Protein AF-D8EWU4-F1 (afdb_monomer_lite)

Foldseek 3Di:
DDDDDPPPDPPPQDEAEFDFDKDKDKDFADPDDDDPPDDDDGPDIDIDIDTPRVVVVVVVVVVVHDYHD

Structure (mmCIF, N/CA/C/O backbone):
data_AF-D8EWU4-F1
#
_entry.id   AF-D8EWU4-F1
#
loop_
_atom_site.group_PDB
_atom_site.id
_atom_site.type_symbol
_atom_site.label_atom_id
_atom_site.label_alt_id
_atom_site.label_comp_id
_atom_site.label_asym_id
_atom_site.label_entity_id
_atom_site.label_seq_id
_atom_site.pdbx_PDB_ins_code
_atom_site.Cartn_x
_atom_site.Cartn_y
_atom_site.Cartn_z
_atom_site.occupancy
_atom_site.B_iso_or_equiv
_atom_site.auth_seq_id
_atom_site.auth_comp_id
_atom_site.auth_asym_id
_atom_site.auth_atom_id
_atom_site.pdbx_PDB_model_num
ATOM 1 N N . MET A 1 1 ? -40.461 -11.325 45.286 1.00 47.91 1 MET A N 1
ATOM 2 C CA . MET A 1 1 ? -39.476 -11.963 44.388 1.00 47.91 1 MET A CA 1
ATOM 3 C C . MET A 1 1 ? -40.010 -11.919 42.965 1.00 47.91 1 MET A C 1
ATOM 5 O O . MET A 1 1 ? -40.858 -12.726 42.624 1.00 47.91 1 MET A O 1
ATOM 9 N N . SER A 1 2 ? -39.548 -10.973 42.152 1.00 42.97 2 SER A N 1
ATOM 10 C CA . SER A 1 2 ? -39.568 -11.101 40.689 1.00 42.97 2 SER A CA 1
ATOM 11 C C . SER A 1 2 ? -38.475 -10.192 40.139 1.00 42.97 2 SER A C 1
ATOM 13 O O . SER A 1 2 ? -38.474 -8.994 40.421 1.00 42.97 2 SER A O 1
ATOM 15 N N . SER A 1 3 ? -37.507 -10.814 39.471 1.00 47.72 3 SER A N 1
ATOM 16 C CA . SER A 1 3 ? -36.227 -10.257 39.043 1.00 47.72 3 SER A CA 1
ATOM 17 C C . SER A 1 3 ? -36.329 -8.882 38.397 1.00 47.72 3 SER A C 1
ATOM 19 O O . SER A 1 3 ? -37.136 -8.651 37.498 1.00 47.72 3 SER A O 1
ATOM 21 N N . LEU A 1 4 ? -35.434 -7.999 38.840 1.00 54.75 4 LEU A N 1
ATOM 22 C CA . LEU A 1 4 ? -35.080 -6.761 38.166 1.00 54.75 4 LEU A CA 1
ATOM 23 C C . LEU A 1 4 ? -34.708 -7.075 36.712 1.00 54.75 4 LEU A C 1
ATOM 25 O O . LEU A 1 4 ? -33.811 -7.868 36.441 1.00 54.75 4 LEU A O 1
ATOM 29 N N . ASN A 1 5 ? -35.437 -6.448 35.797 1.00 54.25 5 ASN A N 1
ATOM 30 C CA . ASN A 1 5 ? -35.169 -6.421 34.372 1.00 54.25 5 ASN A CA 1
ATOM 31 C C . ASN A 1 5 ? -33.841 -5.679 34.141 1.00 54.25 5 ASN A C 1
ATOM 33 O O . ASN A 1 5 ? -33.815 -4.448 34.077 1.00 54.25 5 ASN A O 1
ATOM 37 N N . THR A 1 6 ? -32.732 -6.415 34.078 1.00 56.62 6 THR A N 1
ATOM 38 C CA . THR A 1 6 ? -31.429 -5.906 33.645 1.00 56.62 6 THR A CA 1
ATOM 39 C C . THR A 1 6 ? -31.521 -5.591 32.156 1.00 56.62 6 THR A C 1
ATOM 41 O O . THR A 1 6 ? -31.181 -6.399 31.301 1.00 56.62 6 THR A O 1
ATOM 44 N N . ARG A 1 7 ? -32.025 -4.398 31.828 1.00 57.62 7 ARG A N 1
ATOM 45 C CA . ARG A 1 7 ? -31.800 -3.806 30.509 1.00 57.62 7 ARG A CA 1
ATOM 46 C C . ARG A 1 7 ? -30.292 -3.626 30.363 1.00 57.62 7 ARG A C 1
ATOM 48 O O . ARG A 1 7 ? -29.716 -2.759 31.021 1.00 57.62 7 ARG A O 1
ATOM 55 N N . GLU A 1 8 ? -29.657 -4.471 29.558 1.00 61.75 8 GLU A N 1
AT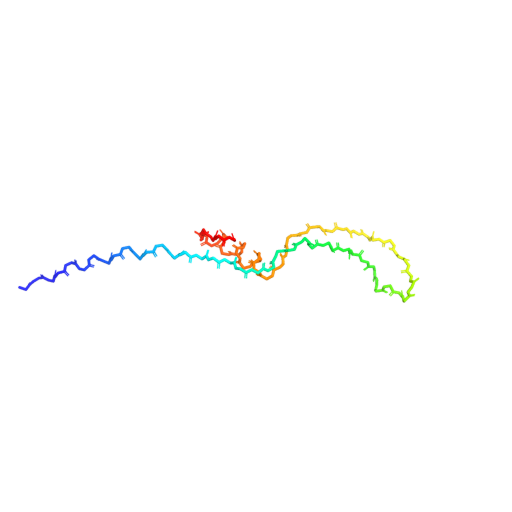OM 56 C CA . GLU A 1 8 ? -28.278 -4.264 29.126 1.00 61.75 8 GLU A CA 1
ATOM 57 C C . GLU A 1 8 ? -28.174 -2.848 28.545 1.00 61.75 8 GLU A C 1
ATOM 59 O O . GLU A 1 8 ? -28.951 -2.459 27.667 1.00 61.75 8 GLU A O 1
ATOM 64 N N . LYS A 1 9 ? -27.272 -2.029 29.100 1.00 58.53 9 LYS A N 1
ATOM 65 C CA . LYS A 1 9 ? -26.958 -0.720 28.519 1.00 58.53 9 LYS A CA 1
ATOM 66 C C . LYS A 1 9 ? -26.489 -0.960 27.081 1.00 58.53 9 LYS A C 1
ATOM 68 O O . LYS A 1 9 ? -25.653 -1.844 26.896 1.00 58.53 9 LYS A O 1
ATOM 73 N N . PRO A 1 10 ? -26.936 -0.167 26.090 1.00 50.38 10 PRO A N 1
ATOM 74 C CA . PRO A 1 10 ? -26.267 -0.143 24.800 1.00 50.38 10 PRO A CA 1
ATOM 75 C C . PRO A 1 10 ? -24.794 0.157 25.079 1.00 50.38 10 PRO A C 1
ATOM 77 O O . PRO A 1 10 ? -24.489 1.177 25.701 1.00 50.38 10 PRO A O 1
ATOM 80 N N . SER A 1 11 ? -23.902 -0.766 24.721 1.00 61.72 11 SER A N 1
ATOM 81 C CA . SER A 1 11 ? -22.465 -0.542 24.842 1.00 61.72 11 SER A CA 1
ATOM 82 C C . SER A 1 11 ? -22.134 0.759 24.119 1.00 61.72 11 SER A C 1
ATOM 84 O O . SER A 1 11 ? -22.583 0.944 22.983 1.00 61.72 11 SER A O 1
ATOM 86 N N . GLU A 1 12 ? -21.390 1.660 24.761 1.00 66.00 12 GLU A N 1
ATOM 87 C CA . GLU A 1 12 ? -20.878 2.856 24.092 1.00 66.00 12 GLU A CA 1
ATOM 88 C C . GLU A 1 12 ? -20.260 2.459 22.748 1.00 66.00 12 GLU A C 1
ATOM 90 O O . GLU A 1 12 ? -19.540 1.462 22.648 1.00 66.00 12 GLU A O 1
ATOM 95 N N . SER A 1 13 ? -20.590 3.204 21.693 1.00 74.38 13 SER A N 1
ATOM 96 C CA . SER A 1 13 ? -20.042 2.957 20.364 1.00 74.38 13 SER A CA 1
ATOM 97 C C . SER A 1 13 ? -18.517 2.990 20.441 1.00 74.38 13 SER A C 1
ATOM 99 O O . SER A 1 13 ? -17.948 4.023 20.797 1.00 74.38 13 SER A O 1
ATOM 101 N N . VAL A 1 14 ? -17.855 1.880 20.108 1.00 84.12 14 VAL A N 1
ATOM 102 C CA . VAL A 1 14 ? -16.391 1.805 20.116 1.00 84.12 14 VAL A CA 1
ATOM 103 C C . VAL A 1 14 ? -15.838 2.789 19.087 1.00 84.12 14 VAL A C 1
ATOM 105 O O . VAL A 1 14 ? -16.076 2.651 17.885 1.00 84.12 14 VAL A O 1
ATOM 108 N N . LEU A 1 15 ? -15.094 3.789 19.560 1.00 89.69 15 LEU A N 1
ATOM 109 C CA . LEU A 1 15 ? -14.346 4.700 18.704 1.00 89.69 15 LEU A CA 1
ATOM 110 C C . LEU A 1 15 ? -13.004 4.060 18.348 1.00 89.69 15 LEU A C 1
ATOM 112 O O . LEU A 1 15 ? -12.184 3.807 19.228 1.00 89.69 15 LEU A O 1
ATOM 116 N N . VAL A 1 16 ? -12.763 3.844 17.056 1.00 94.44 16 VAL A N 1
ATOM 117 C CA . VAL A 1 16 ? -11.457 3.405 16.554 1.00 94.44 16 VAL A CA 1
ATOM 118 C C . VAL A 1 16 ? -10.752 4.579 15.888 1.00 94.44 16 VAL A C 1
ATOM 120 O O . VAL A 1 16 ? -11.291 5.180 14.959 1.00 94.44 16 VAL A O 1
ATOM 123 N N . VAL A 1 17 ? -9.543 4.885 16.356 1.00 95.69 17 VAL A N 1
ATOM 124 C CA . VAL A 1 17 ? -8.655 5.893 15.766 1.00 95.69 17 VAL A CA 1
ATOM 125 C C . VAL A 1 17 ? -7.408 5.185 15.249 1.00 95.69 17 VAL A C 1
ATOM 127 O O . VAL A 1 17 ? -6.774 4.441 15.996 1.00 95.69 17 VAL A O 1
ATOM 130 N N . GLY A 1 18 ? -7.071 5.381 13.977 1.00 94.56 18 GLY A N 1
ATOM 131 C CA . GLY A 1 18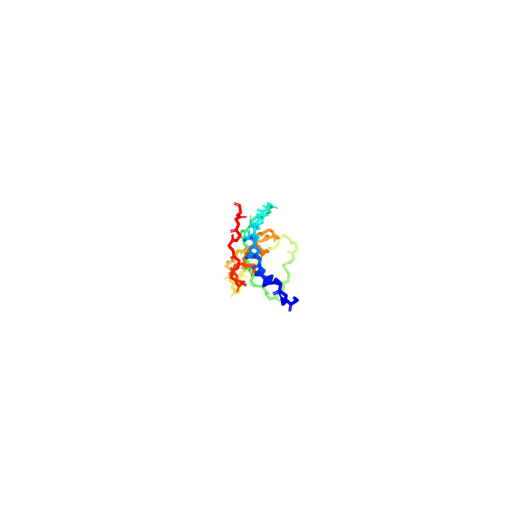 ? -5.853 4.838 13.382 1.00 94.56 18 GLY A CA 1
ATOM 132 C C . GLY A 1 18 ? -4.797 5.918 13.225 1.00 94.56 18 GLY A C 1
ATOM 133 O O . GLY A 1 18 ? -5.022 6.888 12.522 1.00 94.56 18 GLY A O 1
ATOM 134 N N . LEU A 1 19 ? -3.630 5.715 13.831 1.00 97.12 19 LEU A N 1
ATOM 135 C CA . LEU A 1 19 ? -2.456 6.565 13.653 1.00 97.12 19 LEU A CA 1
ATOM 136 C C . LEU A 1 19 ? -1.368 5.757 12.948 1.00 97.12 19 LEU A C 1
ATOM 138 O O . LEU A 1 19 ? -0.965 4.700 13.435 1.00 97.12 19 LEU A O 1
ATOM 142 N N . GLY A 1 20 ? -0.872 6.246 11.815 1.00 95.94 20 GLY A N 1
ATOM 143 C CA . GLY A 1 20 ? 0.254 5.614 11.136 1.00 95.94 20 GLY A CA 1
ATOM 144 C C . GLY A 1 20 ? 0.343 5.969 9.663 1.00 95.94 20 GLY A C 1
ATOM 145 O O . GLY A 1 20 ? -0.047 7.051 9.241 1.00 95.94 20 GLY A O 1
ATOM 146 N N . GLN A 1 21 ? 0.896 5.052 8.876 1.00 97.00 21 GLN A N 1
ATOM 147 C CA . GLN A 1 21 ? 1.146 5.276 7.458 1.00 97.00 21 GLN A CA 1
ATOM 148 C C . GLN A 1 21 ? -0.120 5.094 6.611 1.00 97.00 21 GLN A C 1
ATOM 150 O O . GLN A 1 21 ? -0.838 4.097 6.737 1.00 97.00 21 GLN A O 1
ATOM 155 N N . VAL A 1 22 ? -0.291 6.022 5.671 1.00 96.50 22 VAL A N 1
ATOM 156 C CA . VAL A 1 22 ? -1.105 5.888 4.458 1.00 96.50 22 VAL A CA 1
ATOM 157 C C . VAL A 1 22 ? -0.161 6.055 3.280 1.00 96.50 22 VAL A C 1
ATOM 159 O O . VAL A 1 22 ? 0.649 6.983 3.271 1.00 96.50 22 VAL A O 1
ATOM 162 N N . CYS A 1 23 ? -0.246 5.171 2.294 1.00 96.06 23 CYS A N 1
ATOM 163 C CA . CYS A 1 23 ? 0.541 5.300 1.075 1.00 96.06 23 CYS A CA 1
AT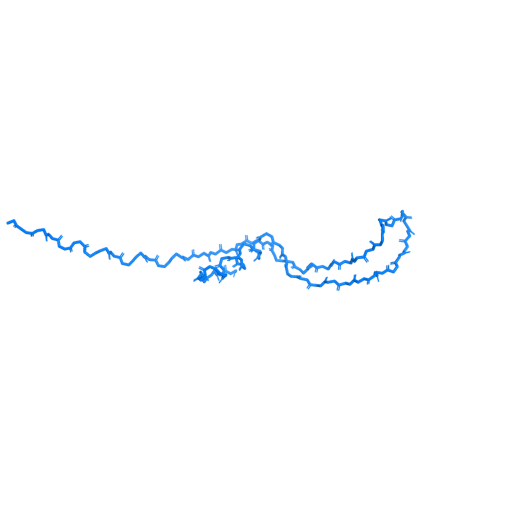OM 164 C C . CYS A 1 23 ? -0.281 5.003 -0.175 1.00 96.06 23 CYS A C 1
ATOM 166 O O . CYS A 1 23 ? -1.313 4.332 -0.136 1.00 96.06 23 CYS A O 1
ATOM 168 N N . VAL A 1 24 ? 0.201 5.545 -1.292 1.00 97.69 24 VAL A N 1
ATOM 169 C CA . VAL A 1 24 ? -0.253 5.169 -2.627 1.00 97.69 24 VAL A CA 1
ATOM 170 C C . VAL A 1 24 ? 0.689 4.088 -3.130 1.00 97.69 24 VAL A C 1
ATOM 172 O O . VAL A 1 24 ? 1.885 4.331 -3.295 1.00 97.69 24 VAL A O 1
ATOM 175 N N . ASP A 1 25 ? 0.140 2.910 -3.382 1.00 96.19 25 ASP A N 1
ATOM 176 C CA . ASP A 1 25 ? 0.890 1.770 -3.881 1.00 96.19 25 ASP A CA 1
ATOM 177 C C . ASP A 1 25 ? 0.861 1.802 -5.410 1.00 96.19 25 ASP A C 1
ATOM 179 O O . ASP A 1 25 ? -0.197 1.676 -6.036 1.00 96.19 25 ASP A O 1
ATOM 183 N N . TYR A 1 26 ? 2.032 1.980 -6.020 1.00 97.06 26 TYR A N 1
ATOM 184 C CA . TYR A 1 26 ? 2.222 1.856 -7.463 1.00 97.06 26 TYR A CA 1
ATOM 185 C C . TYR A 1 26 ? 2.827 0.489 -7.766 1.00 97.06 26 TYR A C 1
ATOM 187 O O . TYR A 1 26 ? 4.005 0.254 -7.504 1.00 97.06 26 TYR A O 1
ATOM 195 N N . VAL A 1 27 ? 2.025 -0.410 -8.331 1.00 96.50 27 VAL A N 1
ATOM 196 C CA . VAL A 1 27 ? 2.449 -1.777 -8.647 1.00 96.50 27 VAL A CA 1
ATOM 197 C C . VAL A 1 27 ? 2.574 -1.925 -10.157 1.00 96.50 27 VAL A C 1
ATOM 199 O O . VAL A 1 27 ? 1.587 -1.809 -10.885 1.00 96.50 27 VAL A O 1
ATOM 202 N N . GLY A 1 28 ? 3.794 -2.173 -10.631 1.00 96.62 28 GLY A N 1
ATOM 203 C CA . GLY A 1 28 ? 4.083 -2.506 -12.024 1.00 96.62 28 GLY A CA 1
ATOM 204 C C . GLY A 1 28 ? 4.266 -4.011 -12.198 1.00 96.62 28 GLY A C 1
ATOM 205 O O . GLY A 1 28 ? 4.986 -4.632 -11.419 1.00 96.62 28 GLY A O 1
ATOM 206 N N . ARG A 1 29 ? 3.631 -4.603 -13.214 1.00 97.44 29 ARG A N 1
ATOM 207 C CA . ARG A 1 29 ? 3.878 -6.000 -13.595 1.00 97.44 29 ARG A CA 1
ATOM 208 C C . ARG A 1 29 ? 5.007 -6.059 -14.621 1.00 97.44 29 ARG A C 1
ATOM 210 O O . ARG A 1 29 ? 4.975 -5.320 -15.602 1.00 97.44 29 ARG A O 1
ATOM 217 N N . VAL A 1 30 ? 5.965 -6.954 -14.400 1.00 97.56 30 VAL A N 1
ATOM 218 C CA . VAL A 1 30 ? 7.102 -7.229 -15.291 1.00 97.56 30 VAL A CA 1
ATOM 219 C C . VAL A 1 30 ? 7.285 -8.744 -15.439 1.00 97.56 30 VAL A C 1
ATOM 221 O O . VAL A 1 30 ? 6.947 -9.473 -14.502 1.00 97.56 30 VAL A O 1
ATOM 224 N N . PRO A 1 31 ? 7.815 -9.235 -16.572 1.00 97.19 31 PRO A N 1
ATOM 225 C CA . PRO A 1 31 ? 8.014 -10.669 -16.800 1.00 97.19 31 PRO A CA 1
ATOM 226 C C . PRO A 1 31 ? 9.086 -11.279 -15.884 1.00 97.19 31 PRO A C 1
ATOM 228 O O . PRO A 1 31 ? 9.040 -12.469 -15.580 1.00 97.19 31 PRO A O 1
ATOM 231 N N . HIS A 1 32 ? 10.055 -10.477 -15.441 1.00 96.81 32 HIS A N 1
ATOM 232 C CA . HIS A 1 32 ? 11.102 -10.864 -14.500 1.00 96.81 32 HIS A CA 1
ATOM 233 C C . HIS A 1 32 ? 11.680 -9.626 -13.803 1.00 96.81 32 HIS A C 1
ATOM 235 O O . HIS A 1 32 ? 11.464 -8.493 -14.236 1.00 96.81 32 HIS A O 1
ATOM 241 N N . TYR A 1 33 ? 12.441 -9.836 -12.727 1.00 95.75 33 TYR A N 1
ATOM 242 C CA . TYR A 1 33 ? 13.158 -8.747 -12.065 1.00 95.75 33 TYR A CA 1
ATOM 243 C C . TYR A 1 33 ? 14.220 -8.156 -13.017 1.00 95.75 33 TYR A C 1
ATOM 245 O O . TYR A 1 33 ? 14.900 -8.929 -13.707 1.00 95.75 33 TYR A O 1
ATOM 253 N N . PRO A 1 34 ? 14.352 -6.821 -13.120 1.00 94.81 34 PRO A N 1
ATOM 254 C CA . PRO A 1 34 ? 15.321 -6.210 -14.019 1.00 94.81 34 PRO A CA 1
ATOM 255 C C . PRO A 1 34 ? 16.758 -6.470 -13.534 1.00 94.81 34 PRO A C 1
ATOM 257 O O . PRO A 1 34 ? 17.019 -6.409 -12.330 1.00 94.81 34 PRO A O 1
ATOM 260 N N . PRO A 1 35 ? 17.709 -6.730 -14.447 1.00 96.25 35 PRO A N 1
ATOM 261 C CA . PRO A 1 35 ? 19.133 -6.628 -14.144 1.00 96.25 35 PRO A CA 1
ATOM 262 C C . PRO A 1 35 ? 19.503 -5.253 -13.571 1.00 96.25 35 PRO A C 1
ATOM 264 O O . PRO A 1 35 ? 18.812 -4.259 -13.818 1.00 96.25 35 PRO A O 1
ATOM 267 N N . GLU A 1 36 ? 20.614 -5.193 -12.842 1.00 96.94 36 GLU A N 1
ATOM 268 C CA . GLU A 1 36 ? 21.155 -3.936 -12.321 1.00 96.94 36 GLU A CA 1
ATOM 269 C C . GLU A 1 36 ? 21.370 -2.910 -13.448 1.00 96.94 36 GLU A C 1
ATOM 271 O O . GLU A 1 36 ? 21.772 -3.269 -14.555 1.00 96.94 36 GLU A O 1
ATOM 276 N N . ASP A 1 37 ? 21.044 -1.646 -13.166 1.00 96.38 37 ASP A N 1
ATOM 277 C CA . ASP A 1 37 ? 21.154 -0.502 -14.089 1.00 96.38 37 ASP A CA 1
ATOM 278 C C . ASP A 1 37 ? 20.426 -0.663 -15.443 1.00 96.38 37 ASP A C 1
ATOM 280 O O . ASP A 1 37 ? 20.736 -0.006 -16.437 1.00 96.38 37 ASP A O 1
ATOM 284 N N . SER A 1 38 ? 19.413 -1.531 -15.502 1.00 97.06 38 SER A N 1
ATOM 285 C CA . SER A 1 38 ? 18.596 -1.722 -16.703 1.00 97.06 38 SER A CA 1
ATOM 286 C C . SER A 1 38 ? 17.204 -1.104 -16.567 1.00 97.06 38 SER A C 1
ATOM 288 O O . SER A 1 38 ? 16.644 -0.968 -15.478 1.00 97.06 38 SER A O 1
ATOM 290 N N . LYS A 1 39 ? 16.623 -0.729 -17.711 1.00 96.12 39 LYS A N 1
ATOM 291 C CA . LYS A 1 39 ? 15.227 -0.293 -17.823 1.00 96.12 39 LYS A CA 1
ATOM 292 C C . LYS A 1 39 ? 14.426 -1.364 -18.547 1.00 96.12 39 LYS A C 1
ATOM 294 O O . LYS A 1 39 ? 14.933 -2.012 -19.459 1.00 96.12 39 LYS A O 1
ATOM 299 N N . MET A 1 40 ? 13.168 -1.511 -18.159 1.00 96.31 40 MET A N 1
ATOM 300 C CA . MET A 1 40 ? 12.224 -2.429 -18.784 1.00 96.31 40 MET A CA 1
ATOM 301 C C . MET A 1 40 ? 10.843 -1.786 -18.822 1.00 96.31 40 MET A C 1
ATOM 303 O O . MET A 1 40 ? 10.473 -1.054 -17.902 1.00 96.31 40 MET A O 1
ATOM 307 N N . GLU A 1 41 ? 10.088 -2.074 -19.877 1.00 97.38 41 GLU A N 1
ATOM 308 C CA . GLU A 1 41 ? 8.692 -1.662 -19.986 1.00 97.38 41 GLU A CA 1
ATOM 309 C C . GLU A 1 41 ? 7.801 -2.461 -19.026 1.00 97.38 41 GLU A C 1
ATOM 311 O O . GLU A 1 41 ? 7.998 -3.660 -18.814 1.00 97.38 41 GLU A O 1
ATOM 316 N N . LEU A 1 42 ? 6.795 -1.796 -18.455 1.00 97.62 42 LEU A N 1
ATOM 317 C CA . LEU A 1 42 ?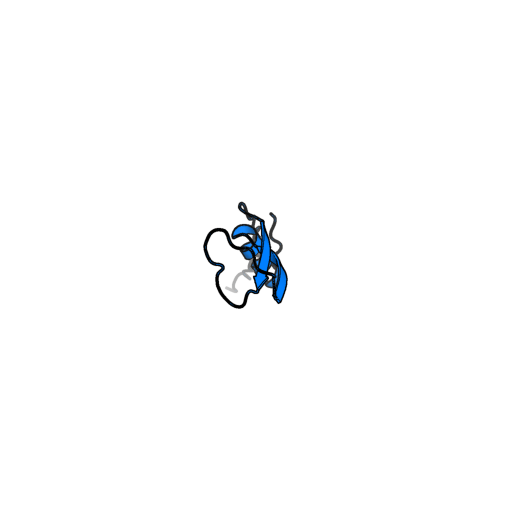 5.780 -2.456 -17.636 1.00 97.62 42 LEU A CA 1
ATOM 318 C C . LEU A 1 42 ? 4.739 -3.126 -18.536 1.00 97.62 42 LEU A C 1
ATOM 320 O O . LEU A 1 42 ? 4.185 -2.494 -19.430 1.00 97.62 42 LEU A O 1
ATOM 324 N N . GLU A 1 43 ? 4.380 -4.372 -18.239 1.00 97.75 43 GLU A N 1
ATOM 325 C CA . GLU A 1 43 ? 3.262 -5.051 -18.913 1.00 97.75 43 GLU A CA 1
ATOM 326 C C . GLU A 1 43 ? 1.894 -4.542 -18.442 1.00 97.75 43 GLU A C 1
ATOM 328 O O . GLU A 1 43 ? 0.864 -4.770 -19.075 1.00 97.75 43 GLU A O 1
ATOM 333 N N . GLY A 1 44 ? 1.869 -3.900 -17.278 1.00 97.44 44 GLY A N 1
ATOM 334 C CA . GLY A 1 44 ? 0.670 -3.349 -16.675 1.00 97.44 44 GLY A CA 1
ATOM 335 C C . GLY A 1 44 ? 0.996 -2.575 -15.409 1.00 97.44 44 GLY A C 1
ATOM 336 O O . GLY A 1 44 ? 2.037 -2.787 -14.782 1.00 97.44 44 GLY A O 1
ATOM 337 N N . ARG A 1 45 ? 0.087 -1.678 -15.023 1.00 97.12 45 ARG A N 1
ATOM 338 C CA . ARG A 1 45 ? 0.203 -0.871 -13.808 1.00 97.12 45 ARG A CA 1
ATOM 339 C C . ARG A 1 45 ? -1.112 -0.862 -13.045 1.00 97.12 45 ARG A C 1
ATOM 341 O O . ARG A 1 45 ? -2.165 -0.632 -13.632 1.00 97.12 45 ARG A O 1
ATOM 348 N N . PHE A 1 46 ? -1.019 -1.012 -11.732 1.00 97.00 46 PHE A N 1
ATOM 349 C CA . PHE A 1 46 ? -2.126 -0.870 -10.798 1.00 97.00 46 PHE A CA 1
ATOM 350 C C . PHE A 1 46 ? -1.777 0.204 -9.773 1.00 97.00 46 PHE A C 1
ATOM 352 O O . PHE A 1 46 ? -0.635 0.299 -9.319 1.00 97.00 46 PHE A O 1
ATOM 359 N N . THR A 1 47 ? -2.761 1.027 -9.428 1.00 97.12 47 THR A N 1
ATOM 360 C CA . THR A 1 47 ? -2.648 1.995 -8.338 1.00 97.12 47 THR A CA 1
ATOM 361 C C . THR A 1 47 ? -3.660 1.619 -7.272 1.00 97.12 47 THR A C 1
ATOM 363 O O . THR A 1 47 ? -4.845 1.475 -7.571 1.00 97.12 47 THR A O 1
ATOM 366 N N . SER A 1 48 ? -3.194 1.456 -6.041 1.00 95.62 48 SER A N 1
ATOM 367 C CA . SER A 1 48 ? -4.031 1.141 -4.884 1.00 95.62 48 SER A CA 1
ATOM 368 C C . SER A 1 48 ? -3.655 1.999 -3.679 1.00 95.62 48 SER A C 1
ATOM 370 O O . SER A 1 48 ? -2.665 2.727 -3.692 1.00 95.62 48 SER A O 1
ATOM 372 N N . CYS A 1 49 ? -4.484 1.946 -2.641 1.00 95.00 49 CYS A N 1
ATOM 373 C CA . CYS A 1 49 ? -4.163 2.509 -1.335 1.00 95.00 49 CYS A CA 1
ATOM 374 C C . CYS A 1 49 ? -3.582 1.402 -0.454 1.00 95.00 49 CYS A C 1
ATOM 376 O O . CYS A 1 49 ? -4.118 0.291 -0.444 1.00 95.00 49 CYS A O 1
ATOM 378 N N . GLY A 1 50 ? -2.529 1.728 0.284 1.00 95.69 50 GLY A N 1
ATOM 379 C CA . GLY A 1 50 ? -1.881 0.836 1.229 1.00 95.69 50 GLY A CA 1
ATOM 380 C C . GLY A 1 50 ? -1.457 1.564 2.497 1.00 95.69 50 GLY A C 1
ATOM 381 O O . GLY A 1 50 ? -1.917 2.663 2.817 1.00 95.69 50 GLY A O 1
ATOM 382 N N . GLY A 1 51 ? -0.530 0.944 3.216 1.00 96.19 51 GLY A N 1
ATOM 383 C CA . GLY A 1 51 ? -0.049 1.426 4.504 1.00 96.19 51 GLY A CA 1
ATOM 384 C C . GLY A 1 51 ? -0.766 0.715 5.654 1.00 96.19 51 GLY A C 1
ATOM 385 O O . GLY A 1 51 ? -1.987 0.556 5.609 1.00 96.19 51 GLY A O 1
ATOM 386 N N . PRO A 1 52 ? -0.041 0.268 6.697 1.00 96.56 52 PRO A N 1
ATOM 387 C CA . PRO A 1 52 ? -0.630 -0.537 7.765 1.00 96.56 52 PRO A CA 1
ATOM 388 C C . PRO A 1 52 ? -1.864 0.089 8.429 1.00 96.56 52 PRO A C 1
ATOM 390 O O . PRO A 1 52 ? -2.867 -0.596 8.625 1.00 96.56 52 PRO A O 1
ATOM 393 N N . ALA A 1 53 ? -1.822 1.392 8.732 1.00 96.94 53 ALA A N 1
ATOM 394 C CA . ALA A 1 53 ? -2.937 2.076 9.382 1.00 96.94 53 ALA A CA 1
ATOM 395 C C . ALA A 1 53 ? -4.131 2.239 8.429 1.00 96.94 53 ALA A C 1
ATOM 397 O O . ALA A 1 53 ? -5.257 1.906 8.798 1.00 96.94 53 ALA A O 1
ATOM 398 N N . ALA A 1 54 ? -3.889 2.668 7.186 1.00 96.56 54 ALA A N 1
ATOM 399 C CA . ALA A 1 54 ? -4.939 2.801 6.176 1.00 96.56 54 ALA A CA 1
ATOM 400 C C . ALA A 1 54 ? -5.656 1.468 5.909 1.00 96.56 54 ALA A C 1
ATOM 402 O O . ALA A 1 54 ? -6.885 1.411 5.905 1.00 96.56 54 ALA A O 1
ATOM 403 N N . THR A 1 55 ? -4.891 0.383 5.745 1.00 97.06 55 THR A N 1
ATOM 404 C CA . THR A 1 55 ? -5.422 -0.962 5.497 1.00 97.06 55 THR A CA 1
ATOM 405 C C . THR A 1 55 ? -6.277 -1.453 6.662 1.00 97.06 55 THR A C 1
ATOM 407 O O . THR A 1 55 ? -7.376 -1.963 6.437 1.00 97.06 55 THR A O 1
ATOM 410 N N . ALA A 1 56 ? -5.825 -1.257 7.905 1.00 96.88 56 ALA A N 1
ATOM 411 C CA . ALA A 1 56 ? -6.595 -1.638 9.086 1.00 96.88 56 ALA A CA 1
ATOM 412 C C . ALA A 1 56 ? -7.932 -0.878 9.170 1.00 96.88 56 ALA A C 1
ATOM 414 O O . ALA A 1 56 ? -8.984 -1.493 9.349 1.00 96.88 56 ALA A O 1
ATOM 415 N N . LEU A 1 57 ? -7.923 0.446 8.976 1.00 96.75 57 LEU A N 1
ATOM 416 C CA . LEU A 1 57 ? -9.153 1.245 9.025 1.00 96.75 57 LEU A CA 1
ATOM 417 C C . LEU A 1 57 ? -10.101 0.951 7.851 1.00 96.75 57 LEU A C 1
ATOM 419 O O . LEU A 1 57 ? -11.322 0.939 8.029 1.00 96.75 57 LEU A O 1
ATOM 423 N N . ALA A 1 58 ? -9.567 0.671 6.661 1.00 96.56 58 ALA A N 1
ATOM 424 C CA . ALA A 1 58 ? -10.369 0.269 5.509 1.00 96.56 58 ALA A CA 1
ATOM 425 C C . ALA A 1 58 ? -11.054 -1.088 5.743 1.00 96.56 58 ALA A C 1
ATOM 427 O O . ALA A 1 58 ? -12.216 -1.252 5.374 1.00 96.56 58 ALA A O 1
ATOM 428 N N . ALA A 1 59 ? -10.372 -2.045 6.384 1.00 97.12 59 ALA A N 1
ATOM 429 C CA . ALA A 1 59 ? -10.967 -3.324 6.773 1.00 97.12 59 ALA A CA 1
ATOM 430 C C . ALA A 1 59 ? -12.096 -3.134 7.797 1.00 97.12 59 ALA A C 1
ATOM 432 O O . ALA A 1 59 ? -13.194 -3.647 7.597 1.00 97.12 59 ALA A O 1
ATOM 433 N N . LEU A 1 60 ? -11.868 -2.323 8.835 1.00 96.00 60 LEU A N 1
ATOM 434 C CA . LEU A 1 60 ? -12.882 -2.014 9.849 1.00 96.00 60 LEU A CA 1
ATOM 435 C C . LEU A 1 60 ? -14.119 -1.329 9.258 1.00 96.00 60 LEU A C 1
ATOM 437 O O . LEU A 1 60 ? -15.241 -1.663 9.628 1.00 96.00 60 LEU A O 1
ATOM 441 N N . SER A 1 61 ? -13.930 -0.426 8.296 1.00 94.56 61 SER A N 1
ATOM 442 C CA . SER A 1 61 ? -15.043 0.231 7.596 1.00 94.56 61 SER A CA 1
ATOM 443 C C . SER A 1 61 ? -15.948 -0.762 6.853 1.00 94.56 61 SER A C 1
ATOM 445 O O . SER A 1 61 ? -17.143 -0.521 6.730 1.00 94.56 61 SER A O 1
ATOM 447 N N . ARG A 1 62 ? -15.410 -1.900 6.382 1.00 96.19 62 ARG A N 1
ATOM 448 C CA . AR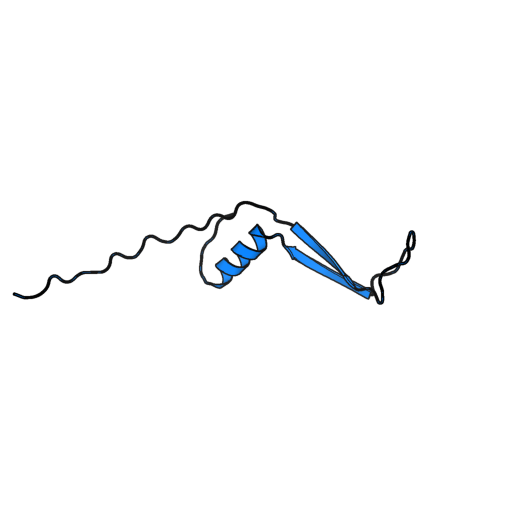G A 1 62 ? -16.202 -2.973 5.743 1.00 96.19 62 ARG A CA 1
ATOM 449 C C . ARG A 1 62 ? -16.977 -3.832 6.743 1.00 96.19 62 ARG A C 1
ATOM 451 O O . ARG A 1 62 ? -17.857 -4.578 6.332 1.00 96.19 62 ARG A O 1
ATOM 458 N N . TRP A 1 63 ? -16.644 -3.750 8.027 1.00 94.25 63 TRP A N 1
ATOM 459 C CA . TRP A 1 63 ? -17.358 -4.410 9.122 1.00 94.25 63 TRP A CA 1
ATOM 460 C C . TRP A 1 63 ? -18.305 -3.450 9.852 1.00 94.25 63 TRP A C 1
ATOM 462 O O . TRP A 1 63 ? -18.600 -3.652 11.025 1.00 94.25 63 TRP A O 1
ATOM 472 N N . GLU A 1 64 ? -18.768 -2.397 9.173 1.00 91.69 64 GLU A N 1
ATOM 473 C CA . GLU A 1 64 ? -19.726 -1.414 9.701 1.00 91.69 64 GLU A CA 1
ATOM 474 C C . GLU A 1 64 ? -19.208 -0.577 10.891 1.00 91.69 64 GLU A C 1
ATOM 476 O O . GLU A 1 64 ? -19.972 0.150 11.534 1.00 91.69 64 GLU A O 1
ATOM 481 N N . PHE A 1 65 ? -17.897 -0.599 11.168 1.00 92.50 65 PHE A N 1
ATOM 482 C CA . PHE A 1 65 ? -17.281 0.377 12.068 1.00 92.50 65 PHE A CA 1
ATOM 483 C C . PHE A 1 65 ? -17.115 1.729 11.365 1.00 92.50 65 PHE A C 1
ATOM 485 O O . PHE A 1 65 ? -17.010 1.822 10.143 1.00 92.50 65 PHE A O 1
ATOM 492 N N . ARG A 1 66 ? -17.025 2.803 12.156 1.00 93.12 66 ARG A N 1
ATOM 493 C CA . ARG A 1 66 ? -16.762 4.167 11.666 1.00 93.12 66 ARG A CA 1
ATOM 494 C C . ARG A 1 6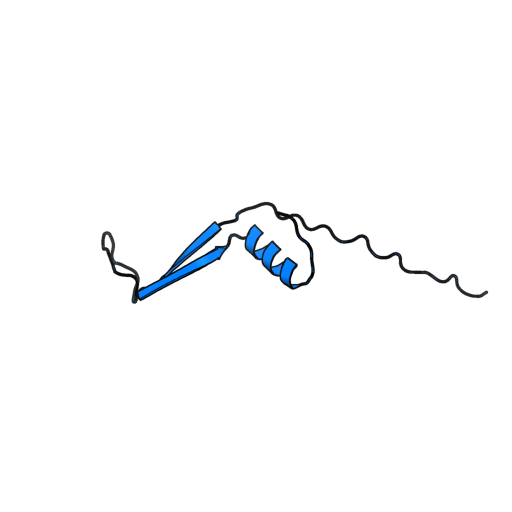6 ? -15.418 4.681 12.191 1.00 93.12 66 ARG A C 1
ATOM 496 O O . ARG A 1 66 ? -15.412 5.547 13.070 1.00 93.12 66 ARG A O 1
ATOM 503 N N . PRO A 1 67 ? -14.289 4.126 11.715 1.00 93.62 67 PRO A N 1
ATOM 504 C CA . PRO A 1 67 ? -12.979 4.539 12.188 1.00 93.62 67 PRO A CA 1
ATOM 505 C C . PRO A 1 67 ? -12.644 5.968 11.747 1.00 93.62 67 PRO A C 1
ATOM 507 O O . PRO A 1 67 ? -13.158 6.465 10.742 1.00 93.62 67 PRO A O 1
ATOM 510 N N . ARG A 1 68 ? -11.756 6.626 12.493 1.00 94.06 68 ARG A N 1
ATOM 511 C CA . ARG A 1 68 ? -11.159 7.910 12.110 1.00 94.06 68 ARG A CA 1
ATOM 512 C C . ARG A 1 68 ? -9.659 7.748 11.920 1.00 94.06 68 ARG A C 1
ATOM 514 O O . ARG A 1 68 ? -9.028 7.013 12.675 1.00 94.06 68 ARG A O 1
ATOM 521 N N . PHE A 1 69 ? -9.138 8.402 10.893 1.00 87.50 69 PHE A N 1
ATOM 522 C CA . PHE A 1 69 ? -7.709 8.520 10.644 1.00 87.50 69 PHE A CA 1
ATOM 523 C C . PHE A 1 69 ? -7.216 9.849 11.215 1.00 87.50 69 PHE A C 1
ATOM 525 O O . PHE A 1 69 ? -7.985 10.832 11.089 1.00 87.50 69 PHE A O 1
#

pLDDT: mean 88.26, std 15.85, range [42.97, 97.75]

Radius of gyration: 23.16 Å; chains: 1; bounding box: 61×20×64 Å

Sequence (69 aa):
MSSLNTREKPSESVLVVGLGQVCVDYVGRVPHYPPEDSKMELEGRFTSCGGPAATALAALSRWEFRPRF

Secondary structure (DSSP, 8-state):
-------PPPPPPPP-B--S--EEEEEEE-SSPPPTT-----SEEEEEEE-HHHHHHHHHHHTT---B-